Protein AF-A0A8J4TNT5-F1 (afdb_monomer_lite)

Radius of gyration: 18.55 Å; chains: 1; bounding box: 55×44×46 Å

Sequence (173 aa):
MAERGLRHMPISPLAGKPAPKELLVDLTRLEQEYYERRPDLGNPNQLVSFGTSGHRGSPLHGSFTESHILAITQAICDYRRSRGYNGPLYMGKDTHAVSGPAQRTALEVLAANNVETIIQRDDGFTPTPVISRAILVYNRNRKEDFADGIVITPSHNPPADGGFSTIRLMGAS

Foldseek 3Di:
DDDDPPPPPPDPPCVPHDDDPVQDDDLVVQQVLQEPPAFDPVDPQLDADQDPQGAKDFSVNNNHHLVNLLVVLLVVLVVCVVVQQQAAAEEFEDDQSCRLVSVVSSVVNCVVSVHHYDYDPPSDGDDPVRNVVVQCVQCQPDPHNGYWYKYWDPDPDDSRMIGIHIGDDPDPD

Structure (mmCIF, N/CA/C/O backbone):
data_AF-A0A8J4TNT5-F1
#
_entry.id   AF-A0A8J4TNT5-F1
#
loop_
_atom_site.group_PDB
_atom_site.id
_atom_site.type_symbol
_atom_site.label_atom_id
_atom_site.label_alt_id
_atom_site.label_comp_id
_atom_site.label_asym_id
_atom_site.label_entity_id
_atom_site.label_seq_id
_atom_site.pdbx_PDB_ins_code
_atom_site.Cartn_x
_atom_site.Cartn_y
_atom_site.Cartn_z
_atom_site.occupancy
_atom_site.B_iso_or_equiv
_atom_site.auth_seq_id
_atom_site.auth_comp_id
_atom_site.auth_asym_id
_atom_site.auth_atom_id
_atom_site.pdbx_PDB_model_num
ATOM 1 N N . MET A 1 1 ? 37.898 27.900 4.253 1.00 37.03 1 MET A N 1
ATOM 2 C CA . MET A 1 1 ? 36.724 28.250 3.427 1.00 37.03 1 MET A CA 1
ATOM 3 C C . MET A 1 1 ? 36.695 27.262 2.269 1.00 37.03 1 MET A C 1
ATOM 5 O O . MET A 1 1 ? 37.379 27.488 1.286 1.00 37.03 1 MET A O 1
ATOM 9 N N . ALA A 1 2 ? 36.060 26.101 2.451 1.00 36.78 2 ALA A N 1
ATOM 10 C CA . ALA A 1 2 ? 35.997 25.056 1.427 1.00 36.78 2 ALA A CA 1
ATOM 11 C C . ALA A 1 2 ? 34.621 25.117 0.756 1.00 36.78 2 ALA A C 1
ATOM 13 O O . ALA A 1 2 ? 33.598 24.916 1.414 1.00 36.78 2 ALA A O 1
ATOM 14 N N . GLU A 1 3 ? 34.613 25.456 -0.530 1.00 41.12 3 GLU A N 1
ATOM 15 C CA . GLU A 1 3 ? 33.424 25.501 -1.372 1.00 41.12 3 GLU A CA 1
ATOM 16 C C . GLU A 1 3 ? 32.792 24.107 -1.462 1.00 41.12 3 GLU A C 1
ATOM 18 O O . GLU A 1 3 ? 33.432 23.119 -1.827 1.00 41.12 3 GLU A O 1
ATOM 23 N N . ARG A 1 4 ? 31.507 24.019 -1.105 1.00 46.41 4 ARG A N 1
ATOM 24 C CA . ARG A 1 4 ? 30.686 22.835 -1.364 1.00 46.41 4 ARG A CA 1
ATOM 25 C C . ARG A 1 4 ? 30.513 22.705 -2.874 1.00 46.41 4 ARG A C 1
ATOM 27 O O . ARG A 1 4 ? 29.772 23.479 -3.471 1.00 46.41 4 ARG A O 1
ATOM 34 N N . GLY A 1 5 ? 31.146 21.695 -3.466 1.00 44.59 5 GLY A N 1
ATOM 35 C CA . GLY A 1 5 ? 30.830 21.251 -4.817 1.00 44.59 5 GLY A CA 1
ATOM 36 C C . GLY A 1 5 ? 29.351 20.876 -4.910 1.00 44.59 5 GLY A C 1
ATOM 37 O O . GLY A 1 5 ? 28.918 19.860 -4.362 1.00 44.59 5 GLY A O 1
ATOM 38 N N . LEU A 1 6 ? 28.571 21.715 -5.590 1.00 49.69 6 LEU A N 1
ATOM 39 C CA . LEU A 1 6 ? 27.243 21.372 -6.083 1.00 49.69 6 LEU A CA 1
ATOM 40 C C . LEU A 1 6 ? 27.403 20.140 -6.982 1.00 49.69 6 LEU A C 1
ATOM 42 O O . LEU A 1 6 ? 27.976 20.228 -8.066 1.00 49.69 6 LEU A O 1
ATOM 46 N N . ARG A 1 7 ? 26.944 18.970 -6.521 1.00 52.47 7 ARG A N 1
ATOM 47 C CA . ARG A 1 7 ? 26.862 17.773 -7.365 1.00 52.47 7 ARG A CA 1
ATOM 48 C C . ARG A 1 7 ? 25.882 18.082 -8.492 1.00 52.47 7 ARG A C 1
ATOM 50 O O . ARG A 1 7 ? 24.673 18.080 -8.277 1.00 52.47 7 ARG A O 1
ATOM 57 N N . HIS A 1 8 ? 26.410 18.372 -9.675 1.00 57.81 8 HIS A N 1
ATOM 58 C CA . HIS A 1 8 ? 25.631 18.469 -10.897 1.00 57.81 8 HIS A CA 1
ATOM 59 C C . HIS A 1 8 ? 24.971 17.103 -11.108 1.00 57.81 8 HIS A C 1
ATOM 61 O O . HIS A 1 8 ? 25.659 16.129 -11.409 1.00 57.81 8 HIS A O 1
ATOM 67 N N . MET A 1 9 ? 23.656 16.992 -10.896 1.00 58.81 9 MET A N 1
ATOM 68 C CA . MET A 1 9 ? 22.931 15.827 -11.399 1.00 58.81 9 MET A CA 1
ATOM 69 C C . MET A 1 9 ? 23.065 15.875 -12.923 1.00 58.81 9 MET A C 1
ATOM 7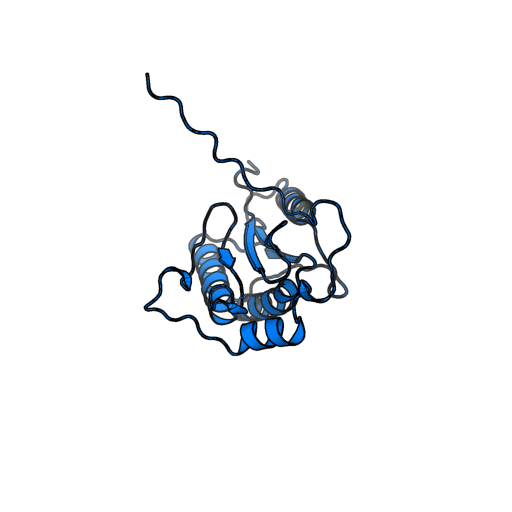1 O O . MET A 1 9 ? 22.664 16.885 -13.515 1.00 58.81 9 MET A O 1
ATOM 75 N N . PRO A 1 10 ? 23.681 14.869 -13.565 1.00 76.12 10 PRO A N 1
ATOM 76 C CA . PRO A 1 10 ? 23.753 14.848 -15.012 1.00 76.12 10 PRO A CA 1
ATOM 77 C C . PRO A 1 10 ? 22.324 14.711 -15.532 1.00 76.12 10 PRO A C 1
ATOM 79 O O . PRO A 1 10 ? 21.628 13.736 -15.247 1.00 76.12 10 PRO A O 1
ATOM 82 N N . ILE A 1 11 ? 21.862 15.731 -16.251 1.00 83.12 11 ILE A N 1
ATOM 83 C CA . ILE A 1 11 ? 20.565 15.686 -16.918 1.00 83.12 11 ILE A CA 1
ATOM 84 C C . ILE A 1 11 ? 20.685 14.638 -18.024 1.00 83.12 11 ILE A C 1
ATOM 86 O O . ILE A 1 11 ? 21.581 14.716 -18.865 1.00 83.12 11 ILE A O 1
ATOM 90 N N . SER A 1 12 ? 19.802 13.639 -18.001 1.00 87.19 12 SER A N 1
ATOM 91 C CA . SER A 1 12 ? 19.765 12.601 -19.032 1.00 87.19 12 SER A CA 1
ATOM 92 C C . SER A 1 12 ? 19.628 13.235 -20.424 1.00 87.19 12 SER A C 1
ATOM 94 O O . SER A 1 12 ? 18.818 14.150 -20.591 1.00 87.19 12 SER A O 1
ATOM 96 N N . PRO A 1 13 ? 20.317 12.719 -21.460 1.00 90.00 13 PRO A N 1
ATOM 97 C CA . PRO A 1 13 ? 20.137 13.184 -22.840 1.00 90.00 13 PRO A CA 1
ATOM 98 C C . PRO A 1 13 ? 18.705 12.969 -23.376 1.00 90.00 13 PRO A C 1
ATOM 100 O O . PRO A 1 13 ? 18.351 13.481 -24.445 1.00 90.00 13 PRO A O 1
ATOM 103 N N . LEU A 1 14 ? 17.883 12.205 -22.646 1.00 87.31 14 LEU A N 1
ATOM 104 C CA . LEU A 1 14 ? 16.476 11.931 -22.933 1.00 87.31 14 LEU A CA 1
ATOM 105 C C . LEU A 1 14 ? 15.498 12.771 -22.093 1.00 87.31 14 LEU A C 1
ATOM 107 O O . LEU A 1 14 ? 14.290 12.581 -22.207 1.00 87.31 14 LEU A O 1
ATOM 111 N N . ALA A 1 15 ? 15.977 13.702 -21.263 1.00 89.50 15 ALA A N 1
ATOM 112 C CA . ALA A 1 15 ? 15.104 14.565 -20.471 1.00 89.50 15 ALA A CA 1
ATOM 113 C C . ALA A 1 15 ? 14.126 15.350 -21.369 1.00 89.50 15 ALA A C 1
ATOM 115 O O . ALA A 1 15 ? 14.528 15.965 -22.357 1.00 89.50 15 ALA A O 1
ATOM 116 N N . GLY A 1 16 ? 12.833 15.302 -21.032 1.00 91.44 16 GLY A N 1
ATOM 117 C CA . GLY A 1 16 ? 11.760 15.953 -21.795 1.00 91.44 16 GLY A CA 1
ATOM 118 C C . GLY A 1 16 ? 11.381 15.266 -23.114 1.00 91.44 16 GLY A C 1
ATOM 119 O O . GLY A 1 16 ? 10.517 15.773 -23.824 1.00 91.44 16 GLY A O 1
ATOM 120 N N . LYS A 1 17 ? 11.998 14.126 -23.454 1.00 92.25 17 LYS A N 1
ATOM 121 C CA . LYS A 1 17 ? 11.672 13.344 -24.655 1.00 92.25 17 LYS A CA 1
ATOM 122 C C . LYS A 1 17 ? 10.752 12.165 -24.304 1.00 92.25 17 LYS A C 1
ATOM 124 O O . LYS A 1 17 ? 10.796 11.686 -23.170 1.00 92.25 17 LYS A O 1
ATOM 129 N N . PRO A 1 18 ? 9.942 11.666 -25.257 1.00 92.56 18 PRO A N 1
ATOM 130 C CA . PRO A 1 18 ? 9.194 10.425 -25.073 1.00 92.56 18 PRO A CA 1
ATOM 131 C C . PRO A 1 18 ? 10.112 9.260 -24.688 1.00 92.56 18 PRO A C 1
ATOM 133 O O . PRO A 1 18 ? 11.221 9.141 -25.213 1.00 92.56 18 PRO A O 1
ATOM 136 N N . ALA A 1 19 ? 9.642 8.399 -23.783 1.00 90.00 19 ALA A N 1
ATOM 137 C CA . ALA A 1 19 ? 10.407 7.237 -23.349 1.00 90.00 19 ALA A CA 1
ATOM 138 C C . ALA A 1 19 ? 10.564 6.231 -24.510 1.00 90.00 19 ALA A C 1
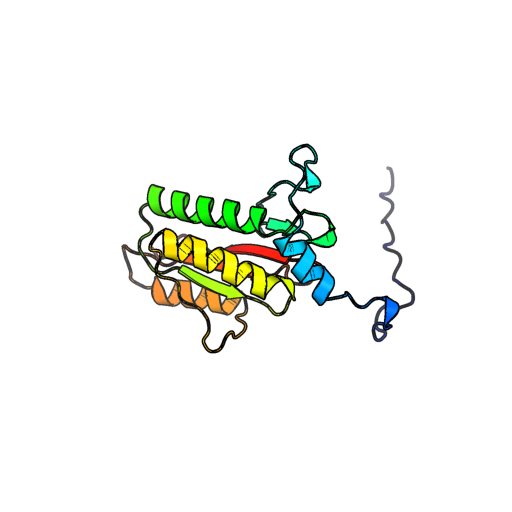ATOM 140 O O . ALA A 1 19 ? 9.558 5.835 -25.108 1.00 90.00 19 ALA A O 1
ATOM 141 N N . PRO A 1 20 ? 11.796 5.811 -24.843 1.00 90.62 20 PRO A N 1
ATOM 142 C CA . PRO A 1 20 ? 12.025 4.743 -25.805 1.00 90.62 20 PRO A CA 1
ATOM 143 C C . PRO A 1 20 ? 11.575 3.393 -25.218 1.00 90.62 20 PRO A C 1
ATOM 145 O O . PRO A 1 20 ? 11.509 3.226 -23.995 1.00 90.62 20 PRO A O 1
ATOM 148 N N . LYS A 1 21 ? 11.239 2.427 -26.083 1.00 88.62 21 LYS A N 1
ATOM 149 C CA . LYS A 1 21 ? 10.620 1.152 -25.669 1.00 88.62 21 LYS A CA 1
ATOM 150 C C . LYS A 1 21 ? 11.508 0.343 -24.726 1.00 88.62 21 LYS A C 1
ATOM 152 O O . LYS A 1 21 ? 10.999 -0.358 -23.862 1.00 88.62 21 LYS A O 1
ATOM 157 N N . GLU A 1 22 ? 12.819 0.477 -24.864 1.00 87.25 22 GLU A N 1
ATOM 158 C CA . GLU A 1 22 ? 13.831 -0.245 -24.095 1.00 87.25 22 GLU A CA 1
ATOM 159 C C . GLU A 1 22 ? 13.882 0.191 -22.621 1.00 87.25 22 GLU A C 1
ATOM 161 O O . GLU A 1 22 ? 14.448 -0.518 -21.795 1.00 87.25 22 GLU A O 1
ATOM 166 N N . LEU A 1 23 ? 13.292 1.345 -22.277 1.00 86.56 23 LEU A N 1
ATOM 167 C CA . LEU A 1 23 ? 13.165 1.819 -20.893 1.00 86.56 23 LEU A CA 1
ATOM 168 C C . LEU A 1 23 ? 11.826 1.437 -20.244 1.00 86.56 23 LEU A C 1
ATOM 170 O O . LEU A 1 23 ? 11.611 1.750 -19.072 1.00 86.56 23 LEU A O 1
ATOM 174 N N . LEU A 1 24 ? 10.913 0.802 -20.985 1.00 90.75 24 LEU A N 1
ATOM 175 C CA . LEU A 1 24 ? 9.626 0.380 -20.444 1.00 90.75 24 LEU A CA 1
ATOM 176 C C . LEU A 1 24 ? 9.799 -0.871 -19.577 1.00 90.75 24 LEU A C 1
ATOM 178 O O . LEU A 1 24 ? 10.524 -1.800 -19.926 1.00 90.75 24 LEU A O 1
ATOM 182 N N . VAL A 1 25 ? 9.115 -0.885 -18.435 1.00 91.94 25 VAL A N 1
ATOM 183 C CA . VAL A 1 25 ? 9.108 -2.026 -17.516 1.00 91.94 25 VAL A CA 1
ATOM 184 C C . VAL A 1 25 ? 8.222 -3.152 -18.059 1.00 91.94 25 VAL A C 1
ATOM 186 O O . VAL A 1 25 ? 7.151 -2.904 -18.614 1.00 91.94 25 VAL A O 1
ATOM 189 N N . ASP A 1 26 ? 8.654 -4.395 -17.861 1.00 94.75 26 ASP A N 1
ATOM 190 C CA . ASP A 1 26 ? 7.831 -5.581 -18.092 1.00 94.75 26 ASP A CA 1
ATOM 191 C C . ASP A 1 26 ? 6.848 -5.758 -16.926 1.00 94.75 26 ASP A C 1
ATOM 193 O O . ASP A 1 26 ? 7.235 -6.132 -15.815 1.00 94.75 26 ASP A O 1
ATOM 197 N N . LEU A 1 27 ? 5.575 -5.449 -17.177 1.00 94.75 27 LEU A N 1
ATOM 198 C CA . LEU A 1 27 ? 4.522 -5.483 -16.161 1.00 94.75 27 LEU A CA 1
ATOM 199 C C . LEU A 1 27 ? 4.206 -6.903 -15.689 1.00 94.75 27 LEU A C 1
ATOM 201 O O . LEU A 1 27 ? 3.961 -7.105 -14.502 1.00 94.75 27 LEU A O 1
ATOM 205 N N . THR A 1 28 ? 4.248 -7.883 -16.593 1.00 95.75 28 THR A N 1
ATOM 206 C CA . THR A 1 28 ? 3.968 -9.285 -16.263 1.00 95.75 28 THR A CA 1
ATOM 207 C C . THR A 1 28 ? 5.048 -9.832 -15.346 1.00 95.75 28 THR A C 1
ATOM 209 O O . THR A 1 28 ? 4.739 -10.419 -14.310 1.00 95.75 28 THR A O 1
ATOM 212 N N . ARG A 1 29 ? 6.318 -9.567 -15.670 1.00 96.62 29 ARG A N 1
ATOM 213 C CA . ARG A 1 29 ? 7.432 -9.935 -14.794 1.00 96.62 29 ARG A CA 1
ATOM 214 C C . ARG A 1 29 ? 7.330 -9.246 -13.436 1.00 96.62 29 ARG A C 1
ATOM 216 O O . ARG A 1 29 ? 7.607 -9.867 -12.417 1.00 96.62 29 ARG A O 1
ATOM 223 N N . LEU A 1 30 ? 6.954 -7.969 -13.412 1.00 96.81 30 LEU A N 1
ATOM 224 C CA . LEU A 1 30 ? 6.850 -7.207 -12.172 1.00 96.81 30 LEU A CA 1
ATOM 225 C C . LEU A 1 30 ? 5.787 -7.785 -11.224 1.00 96.81 30 LEU A C 1
ATOM 227 O O . LEU A 1 30 ? 6.040 -7.899 -10.026 1.00 96.81 30 LEU A O 1
ATOM 231 N N . GLU A 1 31 ? 4.626 -8.172 -11.758 1.00 97.06 31 GLU A N 1
ATOM 232 C CA . GLU A 1 31 ? 3.568 -8.830 -10.985 1.00 97.06 31 GLU A CA 1
ATOM 233 C C . GLU A 1 31 ? 3.980 -10.241 -10.542 1.00 97.06 31 GLU A C 1
ATOM 235 O O . GLU A 1 31 ? 3.785 -10.588 -9.380 1.00 97.06 31 GLU A O 1
ATOM 240 N N . GLN A 1 32 ? 4.627 -11.030 -11.405 1.00 98.12 32 GLN A N 1
ATOM 241 C CA . GLN A 1 32 ? 5.150 -12.349 -11.028 1.00 98.12 32 GLN A CA 1
ATOM 242 C C . GLN A 1 32 ? 6.148 -12.249 -9.863 1.00 98.12 32 GLN A C 1
ATOM 244 O O . GLN A 1 32 ? 6.021 -12.945 -8.858 1.00 98.12 32 GLN A O 1
ATOM 249 N N . GLU A 1 33 ? 7.111 -11.333 -9.961 1.00 98.38 33 GLU A N 1
ATOM 250 C CA . GLU A 1 33 ? 8.128 -11.112 -8.931 1.00 98.38 33 GLU A CA 1
ATOM 251 C C . GLU A 1 33 ? 7.518 -10.595 -7.620 1.00 98.38 33 GLU A C 1
ATOM 253 O O . GLU A 1 33 ? 8.075 -10.839 -6.554 1.00 98.38 33 GLU A O 1
ATOM 258 N N . TYR A 1 34 ? 6.363 -9.920 -7.659 1.00 98.75 34 TYR A N 1
ATOM 259 C CA . TYR A 1 34 ? 5.663 -9.497 -6.443 1.00 98.75 34 TYR A CA 1
ATOM 260 C C . TYR A 1 34 ? 5.194 -10.698 -5.613 1.00 98.75 34 TYR A C 1
ATOM 262 O O . TYR A 1 34 ? 5.342 -10.675 -4.389 1.00 98.75 34 TYR A O 1
ATOM 270 N N . TYR A 1 35 ? 4.657 -11.728 -6.270 1.00 98.56 35 TYR A N 1
ATOM 271 C CA . TYR A 1 35 ? 4.127 -12.924 -5.611 1.00 98.56 35 TYR A CA 1
ATOM 272 C C . TYR A 1 35 ? 5.212 -13.970 -5.319 1.00 98.56 35 TYR A C 1
ATOM 274 O O . TYR A 1 35 ? 5.245 -14.556 -4.240 1.00 98.56 35 TYR A O 1
ATOM 282 N N . GLU A 1 36 ? 6.123 -14.214 -6.263 1.00 98.19 36 GLU A N 1
ATOM 283 C CA . GLU A 1 36 ? 7.072 -15.330 -6.164 1.00 98.19 36 GLU A CA 1
ATOM 284 C C . GLU A 1 36 ? 8.337 -14.982 -5.374 1.00 98.19 36 GLU A C 1
ATOM 286 O O . GLU A 1 36 ? 8.918 -15.848 -4.707 1.00 98.19 36 GLU A O 1
ATOM 291 N N . ARG A 1 37 ? 8.790 -13.722 -5.419 1.00 97.88 37 ARG A N 1
ATOM 292 C CA . ARG A 1 37 ? 10.033 -13.333 -4.754 1.00 97.88 37 ARG A CA 1
ATOM 293 C C . ARG A 1 37 ? 9.823 -13.170 -3.254 1.00 97.88 37 ARG A C 1
ATOM 295 O O . ARG A 1 37 ? 9.011 -12.372 -2.786 1.00 97.88 37 ARG A O 1
ATOM 302 N N . ARG A 1 38 ? 10.663 -13.854 -2.479 1.00 97.38 38 ARG A N 1
ATOM 303 C CA . ARG A 1 38 ? 10.759 -13.668 -1.027 1.00 97.38 38 ARG A CA 1
ATOM 304 C C . ARG A 1 38 ? 11.928 -12.742 -0.679 1.00 97.38 38 ARG A C 1
ATOM 306 O O . ARG A 1 38 ? 12.994 -12.911 -1.273 1.00 97.38 38 ARG A O 1
ATOM 313 N N . PRO A 1 39 ? 11.751 -11.791 0.257 1.00 97.56 39 PRO A N 1
ATOM 314 C CA . PRO A 1 39 ? 12.855 -10.968 0.728 1.00 97.56 39 PRO A CA 1
ATOM 315 C C . PRO A 1 39 ? 13.914 -11.823 1.426 1.00 97.56 39 PRO A C 1
ATOM 317 O O . PRO A 1 39 ? 13.596 -12.705 2.227 1.00 97.56 39 PRO A O 1
ATOM 320 N N . ASP A 1 40 ? 15.177 -11.529 1.148 1.00 97.75 40 ASP A N 1
ATOM 321 C CA . ASP A 1 40 ? 16.315 -12.036 1.899 1.00 97.75 40 ASP A CA 1
ATOM 322 C C . ASP A 1 40 ? 16.425 -11.288 3.234 1.00 97.75 40 ASP A C 1
ATOM 324 O O . ASP A 1 40 ? 16.786 -10.111 3.283 1.00 97.75 40 ASP A O 1
ATOM 328 N N . LEU A 1 41 ? 16.144 -11.994 4.331 1.00 96.31 41 LEU A N 1
ATOM 329 C CA . LEU A 1 41 ? 16.181 -11.434 5.683 1.00 96.31 41 LEU A CA 1
ATOM 330 C C . LEU A 1 41 ? 17.599 -11.054 6.146 1.00 96.31 41 LEU A C 1
ATOM 332 O O . LEU A 1 41 ? 17.740 -10.298 7.107 1.00 96.31 41 LEU A O 1
ATOM 336 N N . GLY A 1 42 ? 18.642 -11.553 5.473 1.00 97.75 42 GLY A N 1
ATOM 337 C CA . GLY A 1 42 ? 20.029 -11.147 5.697 1.00 97.75 42 GLY A CA 1
ATOM 338 C C . GLY A 1 42 ? 20.400 -9.824 5.021 1.00 97.75 42 GLY A C 1
ATOM 339 O O . GLY A 1 42 ? 21.445 -9.256 5.338 1.00 97.75 42 GLY A O 1
ATOM 340 N N . ASN A 1 43 ? 19.559 -9.308 4.117 1.00 97.62 43 ASN A N 1
ATOM 341 C CA . ASN A 1 43 ? 19.802 -8.074 3.379 1.00 97.62 43 ASN A CA 1
ATOM 342 C C . ASN A 1 43 ? 18.912 -6.930 3.899 1.00 97.62 43 ASN A C 1
ATOM 344 O O . ASN A 1 43 ? 17.724 -6.882 3.575 1.00 97.62 43 ASN A O 1
ATOM 348 N N . PRO A 1 44 ? 19.469 -5.932 4.613 1.00 96.81 44 PRO A N 1
ATOM 349 C CA . PRO A 1 44 ? 18.696 -4.810 5.147 1.00 96.81 44 PRO A CA 1
ATOM 350 C C . PRO A 1 44 ? 17.902 -4.015 4.100 1.00 96.81 44 PRO A C 1
ATOM 352 O O . PRO A 1 44 ? 16.886 -3.415 4.437 1.00 96.81 44 PRO A O 1
ATOM 355 N N . ASN A 1 45 ? 18.332 -4.017 2.832 1.00 96.94 45 ASN A N 1
ATOM 356 C CA . ASN A 1 45 ? 17.636 -3.312 1.749 1.00 96.94 45 ASN A CA 1
ATOM 357 C C . ASN A 1 45 ? 16.356 -4.024 1.279 1.00 96.94 45 ASN A C 1
ATOM 359 O O . ASN A 1 45 ? 15.584 -3.440 0.523 1.00 96.94 45 ASN A O 1
ATOM 363 N N . GLN A 1 46 ? 16.151 -5.276 1.693 1.00 98.25 46 GLN A N 1
ATOM 364 C CA . GLN A 1 46 ? 14.950 -6.068 1.418 1.00 98.25 46 GLN A CA 1
ATOM 365 C C . GLN A 1 46 ? 14.053 -6.197 2.654 1.00 98.25 46 GLN A C 1
ATOM 367 O O . GLN A 1 46 ? 13.072 -6.928 2.632 1.00 98.25 46 GLN A O 1
ATOM 372 N N . LEU A 1 47 ? 14.385 -5.515 3.752 1.00 98.00 47 LEU A N 1
ATOM 373 C CA . LEU A 1 47 ? 13.532 -5.472 4.932 1.00 98.00 47 LEU A CA 1
ATOM 374 C C . LEU A 1 47 ? 12.515 -4.335 4.823 1.00 98.00 47 LEU A C 1
ATOM 376 O O . LEU A 1 47 ? 12.705 -3.344 4.111 1.00 98.00 47 LEU A O 1
ATOM 380 N N . VAL A 1 48 ? 11.441 -4.444 5.604 1.00 97.56 48 VAL A N 1
ATOM 381 C CA . VAL A 1 48 ? 10.478 -3.354 5.759 1.00 97.56 48 VAL A CA 1
ATOM 382 C C . VAL A 1 48 ? 11.183 -2.130 6.346 1.00 97.56 48 VAL A C 1
ATOM 384 O O . VAL A 1 48 ? 11.616 -2.125 7.495 1.00 97.56 48 VAL A O 1
ATOM 387 N N . SER A 1 49 ? 11.231 -1.060 5.559 1.00 94.75 49 SER A N 1
ATOM 388 C CA . SER A 1 49 ? 11.561 0.291 6.011 1.00 94.75 49 SER A CA 1
ATOM 389 C C . SER A 1 49 ? 10.303 1.144 5.919 1.00 94.75 49 SER A C 1
ATOM 391 O O . SER A 1 49 ? 9.882 1.486 4.815 1.00 94.75 49 SER A O 1
ATOM 393 N N . PHE A 1 50 ? 9.663 1.422 7.058 1.00 92.44 50 PHE A N 1
ATOM 394 C CA . PHE A 1 50 ? 8.393 2.149 7.124 1.00 92.44 50 PHE A CA 1
ATOM 395 C C . PHE A 1 50 ? 8.604 3.543 7.731 1.00 92.44 50 PHE A C 1
ATOM 397 O O . PHE A 1 50 ? 8.631 3.711 8.950 1.00 92.44 50 PHE A O 1
ATOM 404 N N . GLY A 1 51 ? 8.804 4.541 6.865 1.00 88.75 51 GLY A N 1
ATOM 405 C CA . GLY A 1 51 ? 9.090 5.927 7.250 1.00 88.75 51 GLY A CA 1
ATOM 406 C C . GLY A 1 51 ? 7.892 6.870 7.103 1.00 88.75 51 GLY A C 1
ATOM 407 O O . GLY A 1 51 ? 6.742 6.447 7.010 1.00 88.75 51 GLY A O 1
ATOM 408 N N . THR A 1 52 ? 8.164 8.176 7.016 1.00 84.81 52 THR A N 1
ATOM 409 C CA . THR A 1 52 ? 7.131 9.222 6.847 1.00 84.81 52 THR A CA 1
ATOM 410 C C . THR A 1 52 ? 6.276 9.039 5.593 1.00 84.81 52 THR A C 1
ATOM 412 O O . THR A 1 52 ? 5.108 9.408 5.589 1.00 84.81 52 THR A O 1
ATOM 415 N N . SER A 1 53 ? 6.847 8.463 4.533 1.00 85.56 53 SER A N 1
ATOM 416 C CA . SER A 1 53 ? 6.161 8.177 3.263 1.00 85.56 53 SER A CA 1
ATOM 417 C C . SER A 1 53 ? 5.744 6.708 3.126 1.00 85.56 53 SER A C 1
ATOM 419 O O . SER A 1 53 ? 5.529 6.240 2.004 1.00 85.56 53 SER A O 1
ATOM 421 N N . GLY A 1 54 ? 5.672 5.987 4.249 1.00 94.50 54 GLY A N 1
ATOM 422 C CA . GLY A 1 54 ? 5.425 4.551 4.295 1.00 94.50 54 GLY A CA 1
ATOM 423 C C . GLY A 1 54 ? 6.634 3.718 3.875 1.00 94.50 54 GLY A C 1
ATOM 424 O O . GLY A 1 54 ? 7.782 4.157 3.986 1.00 94.50 54 GLY A O 1
ATOM 425 N N . HIS A 1 55 ? 6.354 2.510 3.398 1.00 98.06 55 HIS A N 1
ATOM 426 C CA . HIS A 1 55 ? 7.323 1.586 2.826 1.00 98.06 55 HIS A CA 1
ATOM 427 C C . HIS A 1 55 ? 7.312 1.653 1.301 1.00 98.06 55 HIS A C 1
ATOM 429 O O . HIS A 1 55 ? 6.247 1.758 0.693 1.00 98.06 55 HIS A O 1
ATOM 435 N N . ARG A 1 56 ? 8.496 1.625 0.684 1.00 97.88 56 ARG A N 1
ATOM 436 C CA . ARG A 1 56 ? 8.689 1.723 -0.766 1.00 97.88 56 ARG A CA 1
ATOM 437 C C . ARG A 1 56 ? 9.791 0.778 -1.203 1.00 97.88 56 ARG A C 1
ATOM 439 O O . ARG A 1 56 ? 10.767 0.599 -0.477 1.00 97.88 56 ARG A O 1
ATOM 446 N N . GLY A 1 57 ? 9.652 0.253 -2.409 1.00 97.94 57 GLY A N 1
ATOM 447 C CA . GLY A 1 57 ? 10.629 -0.638 -3.014 1.00 97.94 57 GLY A CA 1
ATOM 448 C C . GLY A 1 57 ? 10.139 -1.145 -4.358 1.00 97.94 57 GLY A C 1
ATOM 449 O O . GLY A 1 57 ? 9.198 -0.595 -4.921 1.00 97.94 57 GLY A O 1
ATOM 450 N N . SER A 1 58 ? 10.750 -2.212 -4.856 1.00 98.25 58 SER A N 1
ATOM 451 C CA . SER A 1 58 ? 10.352 -2.853 -6.108 1.00 98.25 58 SER A CA 1
ATOM 452 C C . SER A 1 58 ? 10.350 -4.373 -5.948 1.00 98.25 58 SER A C 1
ATOM 454 O O . SER A 1 58 ? 11.289 -4.911 -5.342 1.00 98.25 58 SER A O 1
ATOM 456 N N . PRO A 1 59 ? 9.371 -5.085 -6.536 1.00 98.12 59 PRO A N 1
ATOM 457 C CA . PRO A 1 59 ? 9.416 -6.538 -6.620 1.00 98.12 59 PRO A CA 1
ATOM 458 C C . PRO A 1 59 ? 10.704 -7.059 -7.251 1.00 98.12 59 PRO A C 1
ATOM 460 O O . PRO A 1 59 ? 11.274 -8.022 -6.758 1.00 98.12 59 PRO A O 1
ATOM 463 N N . LEU A 1 60 ? 11.242 -6.376 -8.269 1.00 97.44 60 LEU A N 1
ATOM 464 C CA . LEU A 1 60 ? 12.459 -6.811 -8.971 1.00 97.44 60 LEU A CA 1
ATOM 465 C C . LEU A 1 60 ? 13.695 -6.861 -8.061 1.00 97.44 60 LEU A C 1
ATOM 467 O O . LEU A 1 60 ? 14.646 -7.591 -8.336 1.00 97.44 60 LEU A O 1
ATOM 471 N N . HIS A 1 61 ? 13.679 -6.088 -6.976 1.00 97.31 61 HIS A N 1
ATOM 472 C CA . HIS A 1 61 ? 14.766 -6.007 -6.005 1.00 97.31 61 HIS A CA 1
ATOM 473 C C . HIS A 1 61 ? 14.449 -6.733 -4.692 1.00 97.31 61 HIS A C 1
ATOM 475 O O . HIS A 1 61 ? 15.260 -6.691 -3.770 1.00 97.31 61 HIS A O 1
ATOM 481 N N . GLY A 1 62 ? 13.289 -7.392 -4.591 1.00 98.00 62 GLY A N 1
ATOM 482 C CA . GLY A 1 62 ? 12.853 -8.060 -3.364 1.00 98.00 62 GLY A CA 1
ATOM 483 C C . GLY A 1 62 ? 12.556 -7.107 -2.211 1.00 98.00 62 GLY A C 1
ATOM 484 O O . GLY A 1 62 ? 12.534 -7.553 -1.075 1.00 98.00 62 GLY A O 1
ATOM 485 N N . SER A 1 63 ? 12.339 -5.817 -2.483 1.00 98.25 63 SER A N 1
ATOM 486 C CA . SER A 1 63 ? 12.076 -4.789 -1.464 1.00 98.25 63 SER A CA 1
ATOM 487 C C . SER A 1 63 ? 10.626 -4.301 -1.446 1.00 98.25 63 SER A C 1
ATOM 489 O O . SER A 1 63 ? 10.298 -3.377 -0.713 1.00 98.25 63 SER A O 1
ATOM 491 N N . PHE A 1 64 ? 9.761 -4.887 -2.280 1.00 98.62 64 PHE A N 1
ATOM 492 C CA . PHE A 1 64 ? 8.312 -4.689 -2.250 1.00 98.62 64 PHE A CA 1
ATOM 493 C C . PHE A 1 64 ? 7.627 -5.922 -2.847 1.00 98.62 64 PHE A C 1
ATOM 495 O O . PHE A 1 64 ? 7.479 -6.042 -4.058 1.00 98.62 64 PHE A O 1
ATOM 502 N N . THR A 1 65 ? 7.258 -6.871 -1.995 1.00 98.75 65 THR A N 1
ATOM 503 C CA . THR A 1 65 ? 6.670 -8.166 -2.386 1.00 98.75 65 THR A CA 1
ATOM 504 C C . THR A 1 65 ? 5.446 -8.468 -1.528 1.00 98.75 65 THR A C 1
ATOM 506 O O . THR A 1 65 ? 5.175 -7.753 -0.558 1.00 98.75 65 THR A O 1
ATOM 509 N N . GLU A 1 66 ? 4.731 -9.547 -1.834 1.00 98.81 66 GLU A N 1
ATOM 510 C CA . GLU A 1 66 ? 3.582 -10.008 -1.053 1.00 98.81 66 GLU A CA 1
ATOM 511 C C . GLU A 1 66 ? 3.908 -10.132 0.443 1.00 98.81 66 GLU A C 1
ATOM 513 O O . GLU A 1 66 ? 3.176 -9.609 1.283 1.00 98.81 66 GLU A O 1
ATOM 518 N N . SER A 1 67 ? 5.070 -10.701 0.789 1.00 98.69 67 SER A N 1
ATOM 519 C CA . SER A 1 67 ? 5.513 -10.852 2.184 1.00 98.69 67 SER A CA 1
ATOM 520 C C . SER A 1 67 ? 5.577 -9.521 2.943 1.00 98.69 67 SER A C 1
ATOM 522 O O . SER A 1 67 ? 5.242 -9.467 4.126 1.00 98.69 67 SER A O 1
ATOM 524 N N . HIS A 1 68 ? 5.968 -8.437 2.267 1.00 98.75 68 HIS A N 1
ATOM 525 C CA . HIS A 1 68 ? 6.020 -7.107 2.873 1.00 98.75 68 HIS A CA 1
ATOM 526 C C . HIS A 1 68 ? 4.615 -6.595 3.177 1.00 98.75 68 HIS A C 1
ATOM 528 O O . HIS A 1 68 ? 4.363 -6.095 4.271 1.00 98.75 68 HIS A O 1
ATOM 534 N N . ILE A 1 69 ? 3.693 -6.734 2.222 1.00 98.81 69 ILE A N 1
ATOM 535 C CA . ILE A 1 69 ? 2.324 -6.234 2.367 1.00 98.81 69 ILE A CA 1
ATOM 536 C C . ILE A 1 69 ? 1.554 -7.034 3.412 1.00 98.81 69 ILE A C 1
ATOM 538 O O . ILE A 1 69 ? 0.868 -6.427 4.233 1.00 98.81 69 ILE A O 1
ATOM 542 N N . LEU A 1 70 ? 1.729 -8.358 3.450 1.00 98.88 70 LEU A N 1
ATOM 543 C CA . LEU A 1 70 ? 1.179 -9.207 4.507 1.00 98.88 70 LEU A CA 1
ATOM 544 C C . LEU A 1 70 ? 1.648 -8.732 5.889 1.00 98.88 70 LEU A C 1
ATOM 546 O O . LEU A 1 70 ? 0.827 -8.437 6.759 1.00 98.88 70 LEU A O 1
ATOM 550 N N . ALA A 1 71 ? 2.965 -8.588 6.075 1.00 98.69 71 ALA A N 1
ATOM 551 C CA . ALA A 1 71 ? 3.550 -8.201 7.356 1.00 98.69 71 ALA A CA 1
ATOM 552 C C . ALA A 1 71 ? 3.129 -6.789 7.797 1.00 98.69 71 ALA A C 1
ATOM 554 O O . ALA A 1 71 ? 2.720 -6.589 8.942 1.00 98.69 71 ALA A O 1
ATOM 555 N N . ILE A 1 72 ? 3.192 -5.809 6.891 1.00 98.69 72 ILE A N 1
ATOM 556 C CA . ILE A 1 72 ? 2.818 -4.420 7.182 1.00 98.69 72 ILE A CA 1
ATOM 557 C C . ILE A 1 72 ? 1.323 -4.322 7.502 1.00 98.69 72 ILE A C 1
ATOM 559 O O . ILE A 1 72 ? 0.950 -3.667 8.474 1.00 98.69 72 ILE A O 1
ATOM 563 N N . THR A 1 73 ? 0.462 -4.978 6.720 1.00 98.81 73 THR A N 1
ATOM 564 C CA . THR A 1 73 ? -0.992 -4.905 6.931 1.00 98.81 73 THR A CA 1
ATOM 565 C C . THR A 1 73 ? -1.396 -5.571 8.242 1.00 98.81 73 THR A C 1
ATOM 567 O O . THR A 1 73 ? -2.216 -5.018 8.978 1.00 98.81 73 THR A O 1
ATOM 570 N N . GLN A 1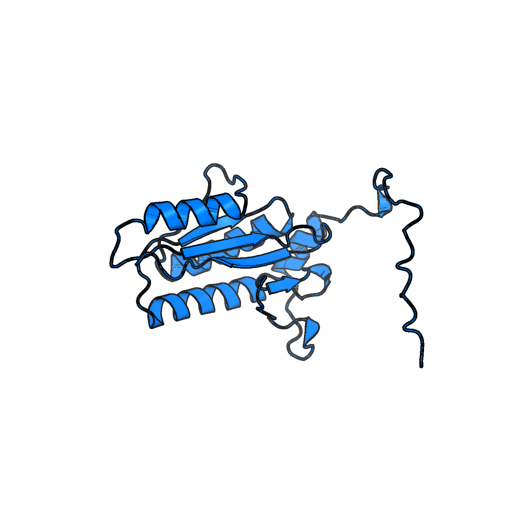 74 ? -0.774 -6.700 8.596 1.00 98.81 74 GLN A N 1
ATOM 571 C CA . GLN A 1 74 ? -1.012 -7.338 9.890 1.00 98.81 74 GLN A CA 1
ATOM 572 C C . GLN A 1 74 ? -0.570 -6.429 11.044 1.00 98.81 74 GLN A C 1
ATOM 574 O O . GLN A 1 74 ? -1.337 -6.212 11.982 1.00 98.81 74 GLN A O 1
ATOM 579 N N . ALA A 1 75 ? 0.608 -5.806 10.939 1.00 98.25 75 ALA A N 1
ATOM 580 C CA . ALA A 1 75 ? 1.080 -4.850 11.938 1.00 98.25 75 ALA A CA 1
ATOM 581 C C . ALA A 1 75 ? 0.130 -3.647 12.098 1.00 98.25 75 ALA A C 1
ATOM 583 O O . ALA A 1 75 ? -0.088 -3.174 13.214 1.00 98.25 75 ALA A O 1
ATOM 584 N N . ILE A 1 76 ? -0.483 -3.170 11.006 1.00 97.31 76 ILE A N 1
ATOM 585 C CA . ILE A 1 76 ? -1.519 -2.126 11.054 1.00 97.31 76 ILE A CA 1
ATOM 586 C C . ILE A 1 76 ? -2.760 -2.624 11.803 1.00 97.31 76 ILE A C 1
ATOM 588 O O . ILE A 1 76 ? -3.268 -1.901 12.659 1.00 97.31 76 ILE A O 1
ATOM 592 N N . CYS A 1 77 ? -3.234 -3.844 11.532 1.00 98.06 77 CYS A N 1
ATOM 593 C CA . CYS A 1 77 ? -4.384 -4.430 12.230 1.00 98.06 77 CYS A CA 1
ATOM 594 C C . CYS A 1 77 ? -4.132 -4.546 13.739 1.00 98.06 77 CYS A C 1
ATOM 596 O O . CYS A 1 77 ? -4.963 -4.124 14.546 1.00 98.06 77 CYS A O 1
ATOM 598 N N . ASP A 1 78 ? -2.962 -5.053 14.126 1.00 97.81 78 ASP A N 1
ATOM 599 C CA . ASP A 1 78 ? -2.584 -5.199 15.531 1.00 97.81 78 ASP A CA 1
ATOM 600 C C . ASP A 1 78 ? -2.432 -3.838 16.215 1.00 97.81 78 ASP A C 1
ATOM 602 O O . ASP A 1 78 ? -2.908 -3.643 17.338 1.00 97.81 78 ASP A O 1
ATOM 606 N N . TYR A 1 79 ? -1.857 -2.853 15.518 1.00 95.38 79 TYR A N 1
ATOM 607 C CA . TYR A 1 79 ? -1.782 -1.486 16.018 1.00 95.38 79 TYR A CA 1
ATOM 608 C C . TYR A 1 79 ? -3.177 -0.891 16.229 1.00 95.38 79 TYR A C 1
ATOM 610 O O . TYR A 1 79 ? -3.458 -0.378 17.315 1.00 95.38 79 TYR A O 1
ATOM 618 N N . ARG A 1 80 ? -4.073 -1.003 15.241 1.00 94.06 80 ARG A N 1
ATOM 619 C CA . ARG A 1 80 ? -5.463 -0.537 15.340 1.00 94.06 80 ARG A CA 1
ATOM 620 C C . ARG A 1 80 ? -6.184 -1.172 16.527 1.00 94.06 80 ARG A C 1
ATOM 622 O O . ARG A 1 80 ? -6.770 -0.444 17.327 1.00 94.06 80 ARG A O 1
ATOM 629 N N . ARG A 1 81 ? -6.057 -2.491 16.708 1.00 95.06 81 ARG A N 1
ATOM 630 C CA . ARG A 1 81 ? -6.629 -3.224 17.850 1.00 95.06 81 ARG A CA 1
ATOM 631 C C . ARG A 1 81 ? -6.071 -2.725 19.183 1.00 95.06 81 ARG A C 1
ATOM 633 O O . ARG A 1 81 ? -6.842 -2.406 20.081 1.00 95.06 81 ARG A O 1
ATOM 640 N N . SER A 1 82 ? -4.747 -2.583 19.300 1.00 94.38 82 SER A N 1
ATOM 641 C CA . SER A 1 82 ? -4.087 -2.126 20.538 1.00 94.38 82 SER A CA 1
ATOM 642 C C . SER A 1 82 ? -4.485 -0.710 20.961 1.00 94.38 82 SER A C 1
ATOM 644 O O . SER A 1 82 ? -4.317 -0.323 22.117 1.00 94.38 82 SER A O 1
ATOM 646 N N . ARG A 1 83 ? -4.996 0.079 20.015 1.00 90.44 83 ARG A N 1
ATOM 647 C CA . ARG A 1 83 ? -5.401 1.462 20.231 1.00 90.44 83 ARG A CA 1
ATOM 648 C C . ARG A 1 83 ? -6.916 1.679 20.229 1.00 90.44 83 ARG A C 1
ATOM 650 O O . ARG A 1 83 ? -7.336 2.818 20.419 1.00 90.44 83 ARG A O 1
ATOM 657 N N . GLY A 1 84 ? -7.710 0.628 20.012 1.00 89.69 84 GLY A N 1
ATOM 658 C CA . GLY A 1 84 ? -9.170 0.707 19.956 1.00 89.69 84 GLY A CA 1
ATOM 659 C C . GLY A 1 84 ? -9.718 1.448 18.731 1.00 89.69 84 GLY A C 1
ATOM 660 O O . GLY A 1 84 ? -10.708 2.163 18.848 1.00 89.69 84 GLY A O 1
ATOM 661 N N . TYR A 1 85 ? -9.072 1.343 17.564 1.00 89.62 85 TYR A N 1
ATOM 662 C CA . TYR A 1 85 ? -9.590 1.938 16.322 1.00 89.62 85 TYR A CA 1
ATOM 663 C C . TYR A 1 85 ? -10.536 0.978 15.610 1.00 89.62 85 TYR A C 1
ATOM 665 O O . TYR A 1 85 ? -10.104 0.120 14.835 1.00 89.62 85 TYR A O 1
ATOM 673 N N . ASN A 1 86 ? -11.831 1.163 15.867 1.00 91.25 86 ASN A N 1
ATOM 674 C CA . ASN A 1 86 ? -12.890 0.292 15.355 1.00 91.25 86 ASN A CA 1
ATOM 675 C C . ASN A 1 86 ? -13.669 0.893 14.172 1.00 91.25 86 ASN A C 1
ATOM 677 O O . ASN A 1 86 ? -14.503 0.206 13.596 1.00 91.25 86 ASN A O 1
ATOM 681 N N . GLY A 1 87 ? -13.403 2.150 13.790 1.00 95.12 87 GLY A N 1
ATOM 682 C CA . GLY A 1 87 ? -14.007 2.765 12.601 1.00 95.12 87 GLY A CA 1
ATOM 683 C C . GLY A 1 87 ? -13.517 2.134 11.290 1.00 95.12 87 GLY A C 1
ATOM 684 O O . GLY A 1 87 ? -12.596 1.320 11.308 1.00 95.12 87 GLY A O 1
ATOM 685 N N . PRO A 1 88 ? -14.059 2.514 10.126 1.00 97.50 88 PRO A N 1
ATOM 686 C CA . PRO A 1 88 ? -13.643 1.938 8.853 1.00 97.50 88 PRO A CA 1
ATOM 687 C C . PRO A 1 88 ? -12.213 2.345 8.471 1.00 97.50 88 PRO A C 1
ATOM 689 O O . PRO A 1 88 ? -11.676 3.358 8.927 1.00 97.50 88 PRO A O 1
ATOM 692 N N . LEU A 1 89 ? -11.590 1.560 7.597 1.00 98.31 89 LEU A N 1
ATOM 693 C CA . LEU A 1 89 ? -10.322 1.878 6.949 1.00 98.31 89 LEU A CA 1
ATOM 694 C C . LEU A 1 89 ? -10.588 2.283 5.497 1.00 98.31 89 LEU A C 1
ATOM 696 O O . LEU A 1 89 ? -11.062 1.478 4.698 1.00 98.31 89 LEU A O 1
ATOM 700 N N . TYR A 1 90 ? -10.263 3.520 5.126 1.00 98.50 90 TYR A N 1
ATOM 701 C CA . TYR A 1 90 ? -10.310 3.946 3.727 1.00 98.50 90 TYR A CA 1
ATOM 702 C C . TYR A 1 90 ? -9.033 3.522 3.006 1.00 98.50 90 TYR A C 1
ATOM 704 O O . TYR A 1 90 ? -7.936 3.923 3.394 1.00 98.50 90 TYR A O 1
ATOM 712 N N . MET A 1 91 ? -9.154 2.748 1.931 1.00 98.62 91 MET A N 1
ATOM 713 C CA . MET A 1 91 ? -8.006 2.299 1.149 1.00 98.62 91 MET A CA 1
ATOM 714 C C . MET A 1 91 ? -8.080 2.806 -0.290 1.00 98.62 91 MET A C 1
ATOM 716 O O . MET A 1 91 ? -9.080 2.626 -0.982 1.00 98.62 91 MET A O 1
ATOM 720 N N . GLY A 1 92 ? -6.986 3.415 -0.747 1.00 98.38 92 GLY A N 1
ATOM 721 C CA . GLY A 1 92 ? -6.823 3.890 -2.118 1.00 98.38 92 GLY A CA 1
ATOM 722 C C . GLY A 1 92 ? -5.545 3.368 -2.763 1.00 98.38 92 GLY A C 1
ATOM 723 O O . GLY A 1 92 ? -4.521 3.245 -2.091 1.00 98.38 92 GLY A O 1
ATOM 724 N N . LYS A 1 93 ? -5.597 3.112 -4.074 1.00 98.56 93 LYS A N 1
ATOM 725 C CA . LYS A 1 93 ? -4.427 2.806 -4.907 1.00 98.56 93 LYS A CA 1
ATOM 726 C C . LYS A 1 93 ? -4.231 3.830 -6.017 1.00 98.56 93 LYS A C 1
ATOM 728 O O . LYS A 1 93 ? -5.204 4.413 -6.507 1.00 98.56 93 LY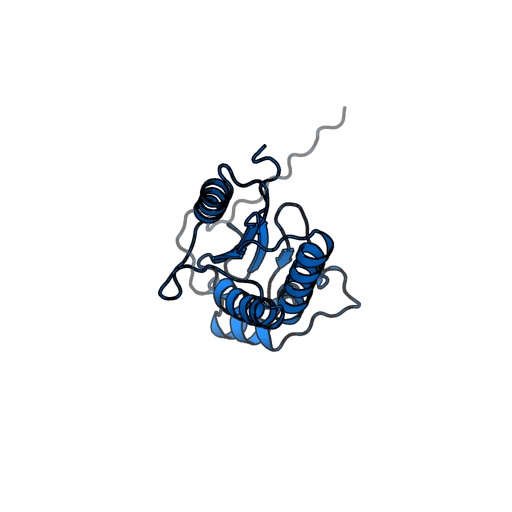S A O 1
ATOM 733 N N . ASP A 1 94 ? -2.982 4.023 -6.417 1.00 98.19 94 ASP A N 1
ATOM 734 C CA . ASP A 1 94 ? -2.629 4.705 -7.657 1.00 98.19 94 ASP A CA 1
ATOM 735 C C . ASP A 1 94 ? -2.531 3.730 -8.843 1.00 98.19 94 ASP A C 1
ATOM 737 O O . ASP A 1 94 ? -2.967 2.579 -8.773 1.00 98.19 94 ASP A O 1
ATOM 741 N N . THR A 1 95 ? -1.986 4.224 -9.952 1.00 97.75 95 THR A N 1
ATOM 742 C CA . THR A 1 95 ? -1.882 3.516 -11.229 1.00 97.75 95 THR A CA 1
ATOM 743 C C . THR A 1 95 ? -0.586 2.721 -11.402 1.00 97.75 95 THR A C 1
ATOM 745 O O . THR A 1 95 ? -0.358 2.205 -12.496 1.00 97.75 95 THR A O 1
ATOM 748 N N . HIS A 1 96 ? 0.293 2.633 -10.394 1.00 97.94 96 HIS A N 1
ATOM 749 C CA . HIS A 1 96 ? 1.475 1.772 -10.504 1.00 97.94 96 HIS A CA 1
ATOM 750 C C . HIS A 1 96 ? 1.042 0.310 -10.586 1.00 97.94 96 HIS A C 1
ATOM 752 O O . HIS A 1 96 ? 0.090 -0.122 -9.935 1.00 97.94 96 HIS A O 1
ATOM 758 N N . ALA A 1 97 ? 1.754 -0.471 -11.393 1.00 96.25 97 ALA A N 1
ATOM 759 C CA . ALA A 1 97 ? 1.334 -1.830 -11.725 1.00 96.25 97 ALA A CA 1
ATOM 760 C C . ALA A 1 97 ? 1.239 -2.746 -10.497 1.00 96.25 97 ALA A C 1
ATOM 762 O O . ALA A 1 97 ? 0.331 -3.564 -10.397 1.00 96.25 97 ALA A O 1
ATOM 763 N N . VAL A 1 98 ? 2.127 -2.552 -9.521 1.00 97.69 98 VAL A N 1
ATOM 764 C CA . VAL A 1 98 ? 2.161 -3.343 -8.280 1.00 97.69 98 VAL A CA 1
ATOM 765 C C . VAL A 1 98 ? 1.148 -2.876 -7.235 1.00 97.69 98 VAL A C 1
ATOM 767 O O . VAL A 1 98 ? 0.942 -3.564 -6.236 1.00 97.69 98 VAL A O 1
ATOM 770 N N . SER A 1 99 ? 0.481 -1.738 -7.451 1.00 98.62 99 SER A N 1
ATOM 771 C CA . SER A 1 99 ? -0.508 -1.209 -6.510 1.00 98.62 99 SER A CA 1
ATOM 772 C C . SER A 1 99 ? -1.783 -2.059 -6.474 1.00 98.62 99 SER A C 1
ATOM 774 O O . SER A 1 99 ? -2.373 -2.220 -5.409 1.00 98.62 99 SER A O 1
ATOM 776 N N . GLY A 1 100 ? -2.182 -2.659 -7.603 1.00 98.38 100 GLY A N 1
ATOM 777 C CA . GLY A 1 100 ? -3.292 -3.621 -7.669 1.00 98.38 100 GLY A CA 1
ATOM 778 C C . GLY A 1 100 ? -3.026 -4.898 -6.857 1.00 98.38 100 GLY A C 1
ATOM 779 O O . GLY A 1 100 ? -3.788 -5.184 -5.931 1.00 98.38 100 GLY A O 1
ATOM 780 N N . PRO A 1 101 ? -1.933 -5.636 -7.134 1.00 98.62 101 PRO A N 1
ATOM 781 C CA . PRO A 1 101 ? -1.498 -6.771 -6.319 1.00 98.62 101 PRO A CA 1
ATOM 782 C C . PRO A 1 101 ? -1.410 -6.444 -4.824 1.00 98.62 101 PRO A C 1
ATOM 784 O O . PRO A 1 101 ? -1.999 -7.151 -4.009 1.00 98.62 101 PRO A O 1
ATOM 787 N N . ALA A 1 102 ? -0.777 -5.323 -4.460 1.00 98.81 102 ALA A N 1
ATOM 788 C CA . ALA A 1 102 ? -0.673 -4.896 -3.066 1.00 98.81 102 ALA A CA 1
ATOM 789 C C . ALA A 1 102 ? -2.034 -4.599 -2.416 1.00 98.81 102 ALA A C 1
ATOM 791 O O . ALA A 1 102 ? -2.220 -4.899 -1.237 1.00 98.81 102 ALA A O 1
ATOM 792 N N . GLN A 1 103 ? -2.996 -4.045 -3.161 1.00 98.81 103 GLN A N 1
ATOM 793 C CA . GLN A 1 103 ? -4.347 -3.822 -2.649 1.00 98.81 103 GLN A CA 1
ATOM 794 C C . GLN A 1 103 ? -5.043 -5.140 -2.318 1.00 98.81 103 GLN A C 1
ATOM 796 O O . GLN A 1 103 ? -5.615 -5.260 -1.239 1.00 98.81 103 GLN A O 1
ATOM 801 N N . ARG A 1 104 ? -4.963 -6.135 -3.212 1.00 98.75 104 ARG A N 1
ATOM 802 C CA . ARG A 1 104 ? -5.577 -7.456 -2.999 1.00 98.75 104 ARG A CA 1
ATOM 803 C C . ARG A 1 104 ? -5.021 -8.128 -1.745 1.00 98.75 104 ARG A C 1
ATOM 805 O O . ARG A 1 104 ? -5.794 -8.469 -0.856 1.00 98.75 104 ARG A O 1
ATOM 812 N N . THR A 1 105 ? -3.696 -8.186 -1.618 1.00 98.88 105 THR A N 1
ATOM 813 C CA . THR A 1 105 ? -3.018 -8.758 -0.445 1.00 98.88 105 THR A CA 1
ATOM 814 C C . THR A 1 105 ? -3.412 -8.051 0.853 1.00 98.88 105 THR A C 1
ATOM 816 O O . THR A 1 105 ? -3.680 -8.691 1.868 1.00 98.88 105 THR A O 1
ATOM 819 N N . ALA A 1 106 ? -3.479 -6.716 0.846 1.00 98.88 106 ALA A N 1
ATOM 820 C CA . ALA A 1 106 ? -3.884 -5.969 2.033 1.00 98.88 106 ALA A CA 1
ATOM 821 C C . ALA A 1 106 ? -5.359 -6.220 2.398 1.00 98.88 106 ALA A C 1
ATOM 823 O O . ALA A 1 106 ? -5.684 -6.362 3.576 1.00 98.88 106 ALA A O 1
ATOM 824 N N . LEU A 1 107 ? -6.252 -6.308 1.407 1.00 98.81 107 LEU A N 1
ATOM 825 C CA . LEU A 1 107 ? -7.671 -6.596 1.628 1.00 98.81 107 LEU A CA 1
ATOM 826 C C . LEU A 1 107 ? -7.896 -7.974 2.255 1.00 98.81 107 LEU A C 1
ATOM 828 O O . LEU A 1 107 ? -8.730 -8.085 3.149 1.00 98.81 107 LEU A O 1
ATOM 832 N N . GLU A 1 108 ? -7.142 -8.996 1.849 1.00 98.88 108 GLU A N 1
ATOM 833 C CA . GLU A 1 108 ? -7.219 -10.334 2.452 1.00 98.88 108 GLU A CA 1
ATOM 834 C C . GLU A 1 108 ? -6.899 -10.298 3.952 1.00 98.88 108 GLU A C 1
ATOM 836 O O . GLU A 1 108 ? -7.660 -10.818 4.770 1.00 98.88 108 GLU A O 1
ATOM 841 N N . VAL A 1 109 ? -5.814 -9.616 4.332 1.00 98.88 109 VAL A N 1
ATOM 842 C CA . VAL A 1 109 ? -5.406 -9.480 5.740 1.00 98.88 109 VAL A CA 1
ATOM 843 C C . VAL A 1 109 ? -6.415 -8.656 6.541 1.00 98.88 109 VAL A C 1
ATOM 845 O O . VAL A 1 109 ? -6.752 -9.020 7.670 1.00 98.88 109 VAL A O 1
ATOM 848 N N . LEU A 1 110 ? -6.920 -7.557 5.974 1.00 98.75 110 LEU A N 1
ATOM 849 C CA . LEU A 1 110 ? -7.920 -6.708 6.629 1.00 98.75 110 LEU A CA 1
ATOM 850 C C . LEU A 1 110 ? -9.238 -7.452 6.846 1.00 98.75 110 LEU A C 1
ATOM 852 O O . LEU A 1 110 ? -9.788 -7.400 7.947 1.00 98.75 110 LEU A O 1
ATOM 856 N N . ALA A 1 111 ? -9.708 -8.188 5.837 1.00 98.62 111 ALA A N 1
ATOM 857 C CA . ALA A 1 111 ? -10.904 -9.016 5.936 1.00 98.62 111 ALA A CA 1
ATOM 858 C C . ALA A 1 111 ? -10.732 -10.117 6.993 1.00 98.62 111 ALA A C 1
ATOM 860 O O . ALA A 1 111 ? -11.605 -10.287 7.842 1.00 98.62 111 ALA A O 1
ATOM 861 N N . ALA A 1 112 ? -9.580 -10.798 7.018 1.00 98.69 112 ALA A N 1
ATOM 862 C CA . ALA A 1 112 ? -9.269 -11.807 8.033 1.00 98.69 112 ALA A CA 1
ATOM 863 C C . ALA A 1 112 ? -9.239 -11.236 9.465 1.00 98.69 112 ALA A C 1
ATOM 865 O O . ALA A 1 112 ? -9.568 -11.933 10.424 1.00 98.69 112 ALA A O 1
ATOM 866 N N . ASN A 1 113 ? -8.887 -9.956 9.621 1.00 98.56 113 ASN A N 1
ATOM 867 C CA . ASN A 1 113 ? -8.905 -9.247 10.903 1.00 98.56 113 ASN A CA 1
ATOM 868 C C . ASN A 1 113 ? -10.242 -8.536 11.200 1.00 98.56 113 ASN A C 1
ATOM 870 O O . ASN A 1 113 ? -10.331 -7.838 12.211 1.00 98.56 113 ASN A O 1
ATOM 874 N N . ASN A 1 114 ? -11.280 -8.734 10.377 1.00 97.88 114 ASN A N 1
ATOM 875 C CA . ASN A 1 114 ? -12.599 -8.097 10.495 1.00 97.88 114 ASN A CA 1
ATOM 876 C C . ASN A 1 114 ? -12.554 -6.556 10.481 1.00 97.88 114 ASN A C 1
ATOM 878 O O . ASN A 1 114 ? -13.320 -5.898 11.185 1.00 97.88 114 ASN A O 1
ATOM 882 N N . VAL A 1 115 ? -11.653 -5.965 9.693 1.00 98.19 115 VAL A N 1
ATOM 883 C CA . VAL A 1 115 ? -11.599 -4.510 9.500 1.00 98.19 115 VAL A CA 1
ATOM 884 C C . VAL A 1 115 ? -12.528 -4.114 8.354 1.00 98.19 115 VAL A C 1
ATOM 886 O O . VAL A 1 115 ? -12.283 -4.468 7.198 1.00 98.19 115 VAL A O 1
ATOM 889 N N . GLU A 1 116 ? -13.575 -3.338 8.654 1.00 98.25 116 GLU A N 1
ATOM 890 C CA . GLU A 1 116 ? -14.414 -2.727 7.620 1.00 98.25 116 GLU A CA 1
ATOM 891 C C . GLU A 1 116 ? -13.544 -1.834 6.729 1.00 98.25 116 GLU A C 1
ATOM 893 O O . GLU A 1 116 ? -12.978 -0.842 7.187 1.00 98.25 116 GLU A O 1
ATOM 898 N N . THR A 1 117 ? -13.418 -2.201 5.455 1.00 98.44 117 THR A N 1
ATOM 899 C CA . THR A 1 117 ? -12.542 -1.507 4.509 1.00 98.44 117 THR A CA 1
ATOM 900 C C . THR A 1 117 ? -13.363 -0.906 3.377 1.00 98.44 117 THR A C 1
ATOM 902 O O . THR A 1 117 ? -14.120 -1.605 2.707 1.00 98.44 117 THR A O 1
ATOM 905 N N . ILE A 1 118 ? -13.200 0.397 3.147 1.00 98.56 118 ILE A N 1
ATOM 906 C CA . ILE A 1 118 ? -13.886 1.146 2.091 1.00 98.56 118 ILE A CA 1
ATOM 907 C C . ILE A 1 118 ? -12.897 1.403 0.955 1.00 98.56 118 ILE A C 1
ATOM 909 O O . ILE A 1 118 ? -11.877 2.070 1.148 1.00 98.56 118 ILE A O 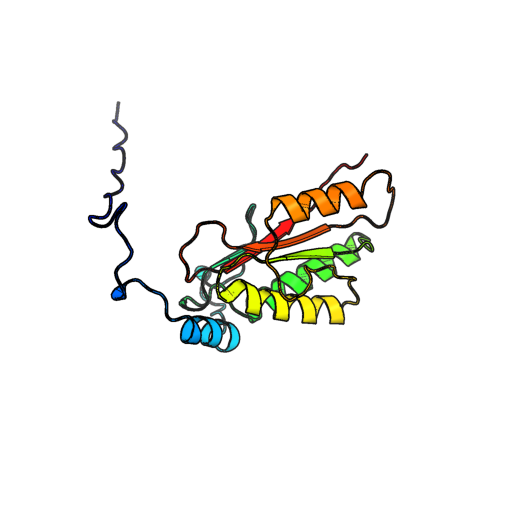1
ATOM 913 N N . ILE A 1 119 ? -13.226 0.905 -0.237 1.00 98.50 119 ILE A N 1
ATOM 914 C CA . ILE A 1 119 ? -12.444 1.074 -1.468 1.00 98.50 119 ILE A CA 1
ATOM 915 C C . ILE A 1 119 ? -13.261 1.776 -2.553 1.00 98.50 119 ILE A C 1
ATOM 917 O O . ILE A 1 119 ? -14.493 1.796 -2.521 1.00 98.50 119 ILE A O 1
ATOM 921 N N . GLN A 1 120 ? -12.566 2.335 -3.540 1.00 98.25 120 GLN A N 1
ATOM 922 C CA . GLN A 1 120 ? -13.196 2.850 -4.751 1.00 98.25 120 GLN A CA 1
ATOM 923 C C . GLN A 1 120 ? -13.869 1.711 -5.532 1.00 98.25 120 GLN A C 1
ATOM 925 O O . GLN A 1 120 ? -13.298 0.635 -5.703 1.00 98.25 120 GLN A O 1
ATOM 930 N N . ARG A 1 121 ? -15.092 1.958 -6.014 1.00 97.25 121 ARG A N 1
ATOM 931 C CA . ARG A 1 121 ? -15.856 0.995 -6.821 1.00 97.25 121 ARG A CA 1
ATOM 932 C C . ARG A 1 121 ? -15.135 0.683 -8.141 1.00 97.25 121 ARG A C 1
ATOM 934 O O . ARG A 1 121 ? -14.375 1.514 -8.636 1.00 97.25 121 ARG A O 1
ATOM 941 N N . ASP A 1 122 ? -15.421 -0.491 -8.702 1.00 96.94 122 ASP A N 1
ATOM 942 C CA . ASP A 1 122 ? -14.988 -0.911 -10.043 1.00 96.94 122 ASP A CA 1
ATOM 943 C C . ASP A 1 122 ? -13.457 -0.941 -10.205 1.00 96.94 122 ASP A C 1
ATOM 945 O O . ASP A 1 122 ? -12.926 -0.583 -11.252 1.00 96.94 122 ASP A O 1
ATOM 949 N N . ASP A 1 123 ? -12.743 -1.330 -9.139 1.00 96.06 123 ASP A N 1
ATOM 950 C CA . ASP A 1 123 ? -11.270 -1.350 -9.064 1.00 96.06 123 ASP A CA 1
ATOM 951 C C . ASP A 1 123 ? -10.604 0.006 -9.407 1.00 96.06 123 ASP A C 1
ATOM 953 O O . ASP A 1 123 ? -9.472 0.088 -9.894 1.00 96.06 123 ASP A O 1
ATOM 957 N N . GLY A 1 124 ? -11.312 1.111 -9.154 1.00 97.69 124 GLY A N 1
ATOM 958 C CA . GLY A 1 124 ? -10.847 2.448 -9.509 1.00 97.69 124 GLY A CA 1
ATOM 959 C C . GLY A 1 124 ? -9.656 2.954 -8.682 1.00 97.69 124 GLY A C 1
ATOM 960 O O . GLY A 1 124 ? -9.329 2.461 -7.601 1.00 97.69 124 GLY A O 1
ATOM 961 N N . PHE A 1 125 ? -9.018 4.008 -9.189 1.00 98.12 125 PHE A N 1
ATOM 962 C CA . PHE A 1 125 ? -7.882 4.668 -8.542 1.00 98.12 125 PHE A CA 1
ATOM 963 C C . PHE A 1 125 ? -8.339 5.801 -7.625 1.00 98.12 125 PHE A C 1
ATOM 965 O O . PHE A 1 125 ? -9.323 6.484 -7.909 1.00 98.12 125 PHE A O 1
ATOM 972 N N . THR A 1 126 ? -7.610 6.030 -6.532 1.00 98.06 126 THR A N 1
ATOM 973 C CA . THR A 1 126 ? -7.953 7.073 -5.555 1.00 98.06 126 THR A CA 1
ATOM 974 C C . THR A 1 126 ? -6.731 7.914 -5.194 1.00 98.06 126 THR A C 1
ATOM 976 O O . THR A 1 126 ? -5.811 7.406 -4.553 1.00 98.06 126 THR A O 1
ATOM 979 N N . PRO A 1 127 ? -6.710 9.214 -5.539 1.00 96.38 127 PRO A N 1
ATOM 980 C CA . PRO A 1 127 ? -5.638 10.107 -5.120 1.00 96.38 127 PRO A CA 1
ATOM 981 C C . PRO A 1 127 ? -5.533 10.210 -3.592 1.00 96.38 127 PRO A C 1
ATOM 983 O O . PRO A 1 127 ? -6.545 10.331 -2.899 1.00 96.38 127 PRO A O 1
ATOM 986 N N . THR A 1 128 ? -4.310 10.296 -3.065 1.00 95.25 128 THR A N 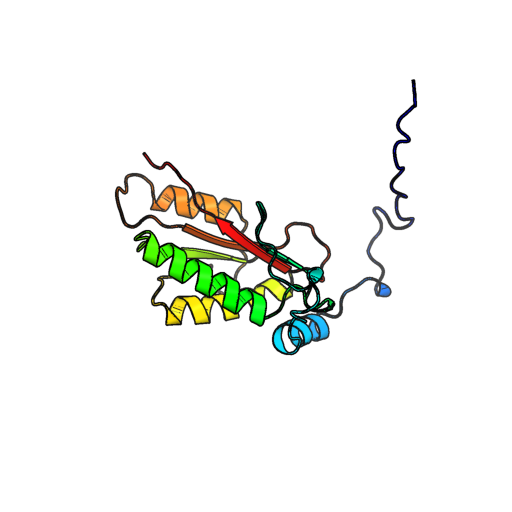1
ATOM 987 C CA . THR A 1 128 ? -4.016 10.530 -1.638 1.00 95.25 128 THR A CA 1
ATOM 988 C C . THR A 1 128 ? -4.894 11.606 -0.968 1.00 95.25 128 THR A C 1
ATOM 990 O O . THR A 1 128 ? -5.431 11.336 0.111 1.00 95.25 128 THR A O 1
ATOM 993 N N . PRO A 1 129 ? -5.114 12.811 -1.552 1.00 96.38 129 PRO A N 1
ATOM 994 C CA . PRO A 1 129 ? -5.950 13.825 -0.905 1.00 96.38 129 PRO A CA 1
ATOM 995 C C . PRO A 1 129 ? -7.429 13.427 -0.798 1.00 96.38 129 PRO A C 1
ATOM 997 O O . PRO A 1 129 ? -8.117 13.921 0.093 1.00 96.38 129 PRO A O 1
ATOM 1000 N N . VAL A 1 130 ? -7.926 12.530 -1.657 1.00 97.00 130 VAL A N 1
ATOM 1001 C CA . VAL A 1 130 ? -9.309 12.034 -1.587 1.00 97.00 130 VAL A CA 1
ATOM 1002 C C . VAL A 1 130 ? -9.486 11.127 -0.371 1.00 97.00 130 VAL A C 1
ATOM 1004 O O . VAL A 1 130 ? -10.455 11.310 0.363 1.00 97.00 130 VAL A O 1
ATOM 1007 N N . ILE A 1 131 ? -8.522 10.238 -0.092 1.00 97.25 131 ILE A N 1
ATOM 1008 C CA . ILE A 1 131 ? -8.518 9.411 1.129 1.00 97.25 131 ILE A CA 1
ATOM 1009 C C . ILE A 1 131 ? -8.451 10.296 2.378 1.00 97.25 131 ILE A C 1
ATOM 1011 O O . ILE A 1 131 ? -9.281 10.163 3.274 1.00 97.25 131 ILE A O 1
ATOM 1015 N N . SER A 1 132 ? -7.529 11.264 2.411 1.00 95.31 132 SER A N 1
ATOM 1016 C CA . SER A 1 132 ? -7.418 12.212 3.530 1.00 95.31 132 SER A CA 1
ATOM 1017 C C . SER A 1 132 ? -8.726 12.979 3.765 1.00 95.31 132 SER A C 1
ATOM 1019 O O . SER A 1 132 ? -9.230 13.048 4.888 1.00 95.31 132 SER A O 1
ATOM 1021 N N . ARG A 1 133 ? -9.348 13.492 2.695 1.00 96.75 133 ARG A N 1
ATOM 1022 C CA . ARG A 1 133 ? -10.638 14.182 2.781 1.00 96.75 133 ARG A CA 1
ATOM 1023 C C . ARG A 1 133 ? -11.758 13.259 3.264 1.00 96.75 133 ARG A C 1
ATOM 1025 O O . ARG A 1 133 ? -12.577 13.709 4.061 1.00 96.75 133 ARG A O 1
ATOM 1032 N N . ALA A 1 134 ? -11.815 12.010 2.802 1.00 96.44 134 ALA A N 1
ATOM 1033 C CA . ALA A 1 134 ? -12.821 11.042 3.241 1.00 96.44 134 ALA A CA 1
ATOM 1034 C C . ALA A 1 134 ? -12.716 10.780 4.750 1.00 96.44 134 ALA A C 1
ATOM 1036 O O . ALA A 1 134 ? -13.719 10.872 5.454 1.00 96.44 134 ALA A O 1
ATOM 1037 N N . ILE A 1 135 ? -11.493 10.590 5.252 1.00 96.25 135 ILE A N 1
ATOM 1038 C CA . ILE A 1 135 ? -11.213 10.432 6.683 1.00 96.25 135 ILE A CA 1
ATOM 1039 C C . ILE A 1 135 ? -11.648 11.678 7.468 1.00 96.25 135 ILE A C 1
ATOM 1041 O O . ILE A 1 135 ? -12.353 11.548 8.465 1.00 96.25 135 ILE A O 1
ATOM 1045 N N . LEU A 1 136 ? -11.291 12.891 7.018 1.00 95.81 136 LEU A N 1
ATOM 1046 C CA . LEU A 1 136 ? -11.717 14.139 7.679 1.00 95.81 136 LEU A CA 1
ATOM 1047 C C . LEU A 1 136 ? -13.235 14.270 7.757 1.00 95.81 136 LEU A C 1
ATOM 1049 O O . LEU A 1 136 ? -13.768 14.687 8.782 1.00 95.81 136 LEU A O 1
ATOM 1053 N N . VAL A 1 137 ? -13.927 13.963 6.660 1.00 96.31 137 VAL A N 1
ATOM 1054 C CA . VAL A 1 137 ? -15.386 14.060 6.593 1.00 96.31 137 VAL A CA 1
ATOM 1055 C C . VAL A 1 137 ? -16.030 13.021 7.503 1.00 96.31 137 VAL A C 1
ATOM 1057 O O . VAL A 1 137 ? -16.946 13.373 8.240 1.00 96.31 137 VAL A O 1
ATOM 1060 N N . TYR A 1 138 ? -15.535 11.781 7.499 1.00 95.00 138 TYR A N 1
ATOM 1061 C CA . TYR A 1 138 ? -16.058 10.714 8.348 1.00 95.00 138 TYR A CA 1
ATOM 1062 C C . TYR A 1 138 ? -15.848 11.014 9.837 1.00 95.00 138 TYR A C 1
ATOM 1064 O O . TYR A 1 138 ? -16.766 10.847 10.637 1.00 95.00 138 TYR A O 1
ATOM 1072 N N . ASN A 1 139 ? -14.658 11.496 10.202 1.00 94.31 139 ASN A N 1
ATOM 1073 C CA . ASN A 1 139 ? -14.282 11.776 11.589 1.00 94.31 139 ASN A CA 1
ATOM 1074 C C . ASN A 1 139 ? -14.896 13.066 12.139 1.00 94.31 139 ASN A C 1
ATOM 1076 O O . ASN A 1 139 ? -14.846 13.300 13.347 1.00 94.31 139 ASN A O 1
ATOM 1080 N N . ARG A 1 140 ? -15.471 13.917 11.283 1.00 94.25 140 ARG A N 1
ATOM 1081 C CA . ARG A 1 140 ? -16.059 15.189 11.700 1.00 94.25 140 ARG A CA 1
ATOM 1082 C C . ARG A 1 140 ? -17.145 14.948 12.753 1.00 94.25 140 ARG A C 1
ATOM 1084 O O . ARG A 1 140 ? -18.117 14.244 12.499 1.00 94.25 140 ARG A O 1
ATOM 1091 N N . ASN A 1 141 ? -16.993 15.592 13.910 1.00 90.88 141 ASN A N 1
ATOM 1092 C CA . ASN A 1 141 ? -17.904 15.522 15.059 1.00 90.88 141 ASN A CA 1
ATOM 1093 C C . ASN A 1 141 ? -18.034 14.133 15.715 1.00 90.88 141 ASN A C 1
ATOM 1095 O O . ASN A 1 141 ? -18.904 13.950 16.569 1.00 90.88 141 ASN A O 1
ATOM 1099 N N . ARG A 1 142 ? -17.186 13.161 15.355 1.00 90.31 142 ARG A N 1
ATOM 1100 C CA . ARG A 1 142 ? -17.114 11.871 16.050 1.00 90.31 142 ARG A CA 1
ATOM 1101 C C . ARG A 1 142 ? -16.216 11.980 17.277 1.00 90.31 142 ARG A C 1
ATOM 1103 O O . ARG A 1 142 ? -15.251 12.736 17.280 1.00 90.31 142 ARG A O 1
ATOM 1110 N N . LYS A 1 143 ? -16.540 11.209 18.314 1.00 88.69 143 LYS A N 1
ATOM 1111 C CA . LYS A 1 143 ? -15.734 11.098 19.544 1.00 88.69 143 LYS A CA 1
ATOM 1112 C C . LYS A 1 143 ? -15.073 9.729 19.700 1.00 88.69 143 LYS A C 1
ATOM 1114 O O . LYS A 1 143 ? -14.144 9.585 20.486 1.00 88.69 143 LYS A O 1
ATOM 1119 N N . GLU A 1 144 ? -15.543 8.754 18.935 1.00 89.56 144 GLU A N 1
ATOM 1120 C CA . GLU A 1 144 ? -15.100 7.366 18.926 1.00 89.56 144 GLU A CA 1
ATOM 1121 C C . GLU A 1 144 ? -15.229 6.796 17.509 1.00 89.56 144 GLU A C 1
ATOM 1123 O O . GLU A 1 144 ? -15.768 7.455 16.611 1.00 89.56 144 GLU A O 1
ATOM 1128 N N . ASP A 1 145 ? -14.689 5.594 17.308 1.00 90.31 145 ASP A N 1
ATOM 1129 C CA . ASP A 1 145 ? -14.726 4.863 16.038 1.00 90.31 145 ASP A CA 1
ATOM 1130 C C . ASP A 1 145 ? -14.242 5.690 14.844 1.00 90.31 145 ASP A C 1
ATOM 1132 O O . ASP A 1 145 ? -14.861 5.726 13.779 1.00 90.31 145 ASP A O 1
ATOM 1136 N N . PHE A 1 146 ? -13.116 6.382 15.036 1.00 92.81 146 PHE A N 1
ATOM 1137 C CA . PHE A 1 146 ? -12.465 7.153 13.986 1.00 92.81 146 PHE A CA 1
ATOM 1138 C C . PHE A 1 146 ? -12.020 6.252 12.834 1.00 92.81 146 PHE A C 1
ATOM 1140 O O . PHE A 1 146 ? -11.455 5.177 13.045 1.00 92.81 146 PHE A O 1
ATOM 1147 N N . ALA A 1 147 ? -12.223 6.741 11.617 1.00 95.50 147 ALA A N 1
ATOM 1148 C CA . ALA A 1 147 ? -11.620 6.189 10.426 1.00 95.50 147 ALA A CA 1
ATOM 1149 C C . ALA A 1 147 ? -10.142 6.577 10.316 1.00 95.50 147 ALA A C 1
ATOM 1151 O O . ALA A 1 147 ? -9.712 7.656 10.748 1.00 95.50 147 ALA A O 1
ATOM 1152 N N . ASP A 1 148 ? -9.388 5.710 9.659 1.00 96.81 148 ASP A N 1
ATOM 1153 C CA . ASP A 1 148 ? -8.037 5.955 9.167 1.00 96.81 148 ASP A CA 1
ATOM 1154 C C . ASP A 1 148 ? -7.944 5.483 7.705 1.00 96.81 148 ASP A C 1
ATOM 1156 O O . ASP A 1 148 ? -8.970 5.274 7.046 1.00 96.81 148 ASP A O 1
ATOM 1160 N N . GLY A 1 149 ? -6.735 5.369 7.156 1.00 97.38 149 GLY A N 1
ATOM 1161 C CA . GLY A 1 149 ? -6.591 4.825 5.819 1.00 97.38 149 GLY A CA 1
ATOM 1162 C C . GLY A 1 149 ? -5.219 4.300 5.449 1.00 97.38 149 GLY A C 1
ATOM 1163 O O . GLY A 1 149 ? -4.217 4.533 6.125 1.00 97.38 149 GLY A O 1
ATOM 1164 N N . ILE A 1 150 ? -5.197 3.612 4.314 1.00 98.38 150 ILE A N 1
ATOM 1165 C CA . ILE A 1 150 ? -4.004 3.121 3.628 1.00 98.38 150 ILE A CA 1
ATOM 1166 C C . ILE A 1 150 ? -3.982 3.730 2.228 1.00 98.38 150 ILE A C 1
ATOM 1168 O O . ILE A 1 150 ? -4.997 3.760 1.530 1.00 98.38 150 ILE A O 1
ATOM 1172 N N . VAL A 1 151 ? -2.812 4.198 1.803 1.00 98.19 151 VAL A N 1
ATOM 1173 C CA . VAL A 1 151 ? -2.584 4.624 0.422 1.00 98.19 151 VAL A CA 1
ATOM 1174 C C . VAL A 1 151 ? -1.452 3.811 -0.176 1.00 98.19 151 VAL A C 1
ATOM 1176 O O . VAL A 1 151 ? -0.336 3.780 0.354 1.00 98.19 151 VAL A O 1
ATOM 1179 N N . ILE A 1 152 ? -1.770 3.175 -1.297 1.00 98.56 152 ILE A N 1
ATOM 1180 C CA . ILE A 1 152 ? -0.880 2.324 -2.073 1.00 98.56 152 ILE A CA 1
ATOM 1181 C C . ILE A 1 152 ? -0.376 3.148 -3.254 1.00 98.56 152 ILE A C 1
ATOM 1183 O O . ILE A 1 152 ? -1.070 3.321 -4.255 1.00 98.56 152 ILE A O 1
ATOM 1187 N N . THR A 1 153 ? 0.789 3.760 -3.064 1.00 98.00 153 THR A N 1
ATOM 1188 C CA . THR A 1 153 ? 1.425 4.632 -4.050 1.00 98.00 153 THR A CA 1
ATOM 1189 C C . THR A 1 153 ? 2.897 4.854 -3.719 1.00 98.00 153 THR A C 1
ATOM 1191 O O . THR A 1 153 ? 3.235 5.232 -2.588 1.00 98.00 153 THR A O 1
ATOM 1194 N N . PRO A 1 154 ? 3.808 4.719 -4.694 1.00 96.81 154 PRO A N 1
ATOM 1195 C CA . PRO A 1 154 ? 5.149 5.256 -4.588 1.00 96.81 154 PRO A CA 1
ATOM 1196 C C . PRO A 1 154 ? 5.229 6.676 -5.187 1.00 96.81 154 PRO A C 1
ATOM 1198 O O . PRO A 1 154 ? 6.309 7.167 -5.498 1.00 96.81 154 PRO A O 1
ATOM 1201 N N . SER A 1 155 ? 4.121 7.420 -5.262 1.00 94.12 155 SER A N 1
ATOM 1202 C CA . SER A 1 155 ? 4.055 8.795 -5.773 1.00 94.12 155 SER A CA 1
ATOM 1203 C C . SER A 1 155 ? 4.595 8.911 -7.206 1.00 94.12 155 SER A C 1
ATOM 1205 O O . SER A 1 155 ? 3.940 8.480 -8.145 1.00 94.12 155 SER A O 1
ATOM 1207 N N . HIS A 1 156 ? 5.768 9.513 -7.385 1.00 95.31 156 HIS A N 1
ATOM 1208 C CA . HIS A 1 156 ? 6.387 9.777 -8.684 1.00 95.31 156 HIS A CA 1
ATOM 1209 C C . HIS A 1 156 ? 7.620 8.899 -8.933 1.00 95.31 156 HIS A C 1
ATOM 1211 O O . HIS A 1 156 ? 8.380 9.155 -9.866 1.00 95.31 156 HIS A O 1
ATOM 1217 N N . ASN A 1 157 ? 7.846 7.894 -8.083 1.00 95.81 157 ASN A N 1
ATOM 1218 C CA . ASN A 1 157 ? 8.900 6.913 -8.289 1.00 95.81 157 ASN A CA 1
ATOM 1219 C C . ASN A 1 157 ? 8.731 6.187 -9.641 1.00 95.81 157 ASN A C 1
ATOM 1221 O O . ASN A 1 157 ? 7.618 6.135 -10.182 1.00 95.81 157 ASN A O 1
ATOM 1225 N N . PRO A 1 158 ? 9.816 5.591 -10.172 1.00 95.94 158 PRO A N 1
ATOM 1226 C CA . PRO A 1 158 ? 9.783 4.853 -11.428 1.00 95.94 158 PRO A CA 1
ATOM 1227 C C . PRO A 1 158 ? 8.662 3.795 -11.506 1.00 95.94 158 PRO A C 1
ATOM 1229 O O . PRO A 1 158 ? 8.237 3.275 -10.476 1.00 95.94 158 PRO A O 1
ATOM 1232 N N . PRO A 1 159 ? 8.218 3.406 -12.717 1.00 95.44 159 PRO A N 1
ATOM 1233 C CA . PRO A 1 159 ? 7.104 2.465 -12.902 1.00 95.44 159 PRO A CA 1
ATOM 1234 C C . PRO A 1 159 ? 7.275 1.079 -12.257 1.00 95.44 159 PRO A C 1
ATOM 1236 O O . PRO A 1 159 ? 6.286 0.386 -12.043 1.00 95.44 159 PRO A O 1
ATOM 1239 N N . ALA A 1 160 ? 8.514 0.666 -11.972 1.00 96.50 160 ALA A N 1
ATOM 1240 C CA . ALA A 1 160 ? 8.820 -0.613 -11.331 1.00 96.50 160 ALA A CA 1
ATOM 1241 C C . ALA A 1 160 ? 8.653 -0.590 -9.800 1.00 96.50 160 ALA A C 1
ATOM 1243 O O . ALA A 1 160 ? 8.771 -1.637 -9.159 1.00 96.50 160 ALA A O 1
ATOM 1244 N N . ASP A 1 161 ? 8.427 0.582 -9.209 1.00 97.56 161 ASP A N 1
ATOM 1245 C CA . ASP A 1 161 ? 8.322 0.731 -7.764 1.00 97.56 161 ASP A CA 1
ATOM 1246 C C . ASP A 1 161 ? 6.878 0.560 -7.283 1.00 97.56 161 ASP A C 1
ATOM 1248 O O . ASP A 1 161 ? 5.910 0.817 -7.998 1.00 97.56 161 ASP A O 1
ATOM 1252 N N . GLY A 1 162 ? 6.751 0.156 -6.024 1.00 98.06 162 GLY A N 1
ATOM 1253 C CA . GLY A 1 162 ? 5.525 0.140 -5.242 1.00 98.06 162 GLY A CA 1
ATOM 1254 C C . GLY A 1 162 ? 5.696 0.926 -3.952 1.00 98.06 162 GLY A C 1
ATOM 1255 O O . GLY A 1 162 ? 6.814 1.175 -3.485 1.00 98.06 162 GLY A O 1
ATOM 1256 N N . GLY A 1 163 ? 4.577 1.357 -3.377 1.00 97.88 163 GLY A N 1
ATOM 1257 C CA . GLY A 1 163 ? 4.577 2.088 -2.118 1.00 97.88 163 GLY A CA 1
ATOM 1258 C C . GLY A 1 163 ? 3.343 1.788 -1.288 1.00 97.88 163 GLY A C 1
ATOM 1259 O O . GLY A 1 163 ? 2.265 1.571 -1.831 1.00 97.88 163 GLY A O 1
ATOM 1260 N N . PHE A 1 164 ? 3.505 1.767 0.030 1.00 98.38 164 PHE A N 1
ATOM 1261 C CA . PHE A 1 164 ? 2.454 1.423 0.979 1.00 98.38 164 PHE A CA 1
ATOM 1262 C C . PHE A 1 164 ? 2.577 2.286 2.231 1.00 98.38 164 PHE A C 1
ATOM 1264 O O . PHE A 1 164 ? 3.570 2.216 2.954 1.00 98.38 164 PHE A O 1
ATOM 1271 N N . SER A 1 165 ? 1.580 3.127 2.480 1.00 96.44 165 SER A N 1
ATOM 1272 C CA . SER A 1 165 ? 1.605 4.142 3.537 1.00 96.44 165 SER A CA 1
ATOM 1273 C C . SER A 1 165 ? 0.284 4.189 4.290 1.00 96.44 165 SER A C 1
ATOM 1275 O O . SER A 1 165 ? -0.753 3.801 3.757 1.00 96.44 165 SER A O 1
ATOM 1277 N N . THR A 1 166 ? 0.315 4.686 5.523 1.00 94.19 166 THR A N 1
ATOM 1278 C CA . THR A 1 166 ? -0.887 4.914 6.327 1.00 94.19 166 THR A CA 1
ATOM 1279 C C . THR A 1 166 ? -1.217 6.400 6.383 1.00 94.19 166 THR A C 1
ATOM 1281 O O . THR A 1 166 ? -0.333 7.255 6.423 1.00 94.19 166 THR A O 1
ATOM 1284 N N . ILE A 1 167 ? -2.509 6.717 6.406 1.00 88.81 167 ILE A N 1
ATOM 1285 C CA . ILE A 1 167 ? -3.019 8.047 6.713 1.00 88.81 167 ILE A CA 1
ATOM 1286 C C . ILE A 1 167 ? -3.777 7.952 8.014 1.00 88.81 167 ILE A C 1
ATOM 1288 O O . ILE A 1 167 ? -4.767 7.236 8.144 1.00 88.81 167 ILE A O 1
ATOM 1292 N N . ARG A 1 168 ? -3.343 8.769 8.961 1.00 79.38 168 ARG A N 1
ATOM 1293 C CA . ARG A 1 168 ? -4.100 9.032 10.161 1.00 79.38 168 ARG A CA 1
ATOM 1294 C C . ARG A 1 168 ? -4.113 10.523 10.412 1.00 79.38 168 ARG A C 1
ATOM 1296 O O . ARG A 1 168 ? -3.064 11.155 10.489 1.00 79.38 168 ARG A O 1
ATOM 1303 N N . LEU A 1 169 ? -5.303 11.069 10.595 1.00 64.81 169 LEU A N 1
ATOM 1304 C CA . LEU A 1 169 ? -5.469 12.462 10.970 1.00 64.81 169 LEU A CA 1
ATOM 1305 C C . LEU A 1 169 ? -5.688 12.503 12.480 1.00 64.81 169 LEU A C 1
ATOM 1307 O O . LEU A 1 169 ? -6.763 12.189 12.983 1.00 64.81 169 LEU A O 1
ATOM 1311 N N . MET A 1 170 ? -4.609 12.789 13.209 1.00 48.41 170 MET A N 1
ATOM 1312 C CA . MET A 1 170 ? -4.683 13.121 14.631 1.00 48.41 170 MET A CA 1
ATOM 1313 C C . MET A 1 170 ? -5.375 14.485 14.758 1.00 48.41 170 MET A C 1
ATOM 1315 O O . MET A 1 170 ? -4.917 15.444 14.144 1.00 48.41 170 MET A O 1
ATOM 1319 N N . GLY A 1 171 ? -6.444 14.575 15.554 1.00 44.50 171 GLY A N 1
ATOM 1320 C CA . GLY A 1 171 ? -6.999 15.870 15.971 1.00 44.50 171 GLY A CA 1
ATOM 1321 C C . GLY A 1 171 ? -8.269 16.350 15.265 1.00 44.50 171 GLY A C 1
ATOM 1322 O O . GLY A 1 171 ? -8.369 17.531 14.957 1.00 44.50 171 GLY A O 1
ATOM 1323 N N . ALA A 1 172 ? -9.279 15.494 15.082 1.00 34.94 172 ALA A N 1
ATOM 1324 C CA . ALA A 1 172 ? -10.656 16.000 15.113 1.00 34.94 172 ALA A CA 1
ATOM 1325 C C . ALA A 1 172 ? -11.086 16.122 16.587 1.00 34.94 172 ALA A C 1
ATOM 1327 O O . ALA A 1 172 ? -11.845 15.301 17.093 1.00 34.94 172 ALA A O 1
ATOM 1328 N N . SER A 1 173 ? -10.475 17.077 17.289 1.00 30.72 173 SER A N 1
ATOM 1329 C CA . SER A 1 173 ? -10.943 17.593 18.580 1.00 30.72 173 SER A CA 1
ATOM 1330 C C . SER A 1 173 ? -11.927 18.726 18.345 1.00 30.72 173 SER A C 1
ATOM 1332 O O . SER A 1 173 ? -11.579 19.582 17.498 1.00 30.72 173 SER A O 1
#

pLDDT: mean 91.65, std 14.26, range [30.72, 98.88]

Secondary structure (DSSP, 8-state):
--------PPPPTTTTSPPPGGGS--HHHHHHHHHHPPP-TT-GGGS---BTTBEEE-GGGTSSSHHHHHHHHHHHHHHHHHHT--S-EEEEE-S-TTHHHHHHHHHHHHHHTT--EEE-GGG----HHHHHHHHHHHHTT-SSS--EEEEE--TTS-TT-EEEEEE------